Protein AF-A0A8S9VYI7-F1 (afdb_monomer)

Sequence (140 aa):
MIVMYTKIKERFAQIVAENNLSDEAVRVSAKTLTPEEAIGNPESDDFPILKGHERMTQAEFRGSFGQAFTDMYGDFEGTLQDVLYMELNNNFRRAIFIATLNAVMRNLGLIEGSVHCKDHGSEGGVWIWLSFFKDAKYQG

Mean predicted aligned error: 10.68 Å

Radius of gyration: 15.35 Å; Cα contacts (8 Å, |Δi|>4): 201; chains: 1; bounding box: 29×39×45 Å

pLDDT: mean 72.79, std 22.42, range [29.09, 98.31]

Structure (mmCIF, N/CA/C/O backbone):
data_AF-A0A8S9VYI7-F1
#
_entry.id   AF-A0A8S9VYI7-F1
#
loop_
_atom_site.group_PDB
_atom_site.id
_atom_site.type_symbol
_atom_site.label_atom_id
_atom_site.label_alt_id
_atom_site.label_comp_id
_atom_site.label_asym_id
_atom_site.label_entity_id
_atom_site.label_seq_id
_atom_site.pdbx_PDB_ins_code
_atom_site.Cartn_x
_atom_site.Cartn_y
_atom_site.Cartn_z
_atom_site.occupancy
_atom_site.B_iso_or_equiv
_atom_site.auth_seq_id
_atom_site.auth_comp_id
_atom_site.auth_asym_id
_atom_site.auth_atom_id
_atom_site.pdbx_PDB_model_num
ATOM 1 N N . MET A 1 1 ? 15.289 11.920 0.807 1.00 54.19 1 MET A N 1
ATOM 2 C CA . MET A 1 1 ? 14.418 10.760 0.503 1.00 54.19 1 MET A CA 1
ATOM 3 C C . MET A 1 1 ? 13.607 10.287 1.713 1.00 54.19 1 MET A C 1
ATOM 5 O O . MET A 1 1 ? 12.401 10.165 1.572 1.00 54.19 1 MET A O 1
ATOM 9 N N . ILE A 1 2 ? 14.213 10.092 2.896 1.00 60.56 2 ILE A N 1
ATOM 10 C CA . ILE A 1 2 ? 13.521 9.600 4.114 1.00 60.56 2 ILE A CA 1
ATOM 11 C C . ILE A 1 2 ? 12.392 10.538 4.583 1.00 60.56 2 ILE A C 1
ATOM 13 O O . ILE A 1 2 ? 11.279 10.086 4.816 1.00 60.56 2 ILE A O 1
ATOM 17 N N . VAL A 1 3 ? 12.641 11.852 4.614 1.00 73.00 3 VAL A N 1
ATOM 18 C CA . VAL A 1 3 ? 11.672 12.853 5.109 1.00 73.00 3 VAL A CA 1
ATOM 19 C C . VAL A 1 3 ? 10.350 12.852 4.330 1.00 73.00 3 VAL A C 1
ATOM 21 O O . VAL A 1 3 ? 9.300 13.109 4.911 1.00 73.00 3 VAL A O 1
ATOM 24 N N . MET A 1 4 ? 10.383 12.555 3.026 1.00 76.56 4 MET A N 1
ATOM 25 C CA . MET A 1 4 ? 9.167 12.531 2.210 1.00 76.56 4 MET A CA 1
ATOM 26 C C . MET A 1 4 ? 8.283 11.346 2.601 1.00 76.56 4 MET A C 1
ATOM 28 O O . MET A 1 4 ? 7.143 11.547 2.993 1.00 76.56 4 MET A O 1
ATOM 32 N N . TYR A 1 5 ? 8.822 10.124 2.584 1.00 79.50 5 TYR A N 1
ATOM 33 C CA . TYR A 1 5 ? 8.058 8.926 2.940 1.00 79.50 5 TYR A CA 1
ATOM 34 C C . TYR A 1 5 ? 7.470 8.990 4.351 1.00 79.50 5 TYR A C 1
ATOM 36 O O . TYR A 1 5 ? 6.336 8.564 4.538 1.00 79.50 5 TYR A O 1
ATOM 44 N N . THR A 1 6 ? 8.189 9.567 5.318 1.00 85.38 6 THR A N 1
ATOM 45 C CA . THR A 1 6 ? 7.661 9.784 6.672 1.00 85.38 6 THR A CA 1
ATOM 46 C C . THR A 1 6 ? 6.403 10.650 6.654 1.00 85.38 6 THR A C 1
ATOM 48 O O . THR A 1 6 ? 5.373 10.212 7.154 1.00 85.38 6 THR A O 1
ATOM 51 N N . LYS A 1 7 ? 6.435 11.817 5.996 1.00 87.00 7 LYS A N 1
ATOM 52 C CA . LYS A 1 7 ? 5.270 12.716 5.912 1.00 87.00 7 LYS A CA 1
ATOM 53 C C . LYS A 1 7 ? 4.070 12.067 5.223 1.00 87.00 7 LYS A C 1
ATOM 55 O O . LYS A 1 7 ? 2.934 12.249 5.650 1.00 87.00 7 LYS A O 1
ATOM 60 N N . ILE A 1 8 ? 4.314 11.301 4.160 1.00 87.94 8 ILE A N 1
ATOM 61 C CA . ILE A 1 8 ? 3.254 10.583 3.435 1.00 87.94 8 ILE A CA 1
ATOM 62 C C . ILE A 1 8 ? 2.623 9.536 4.339 1.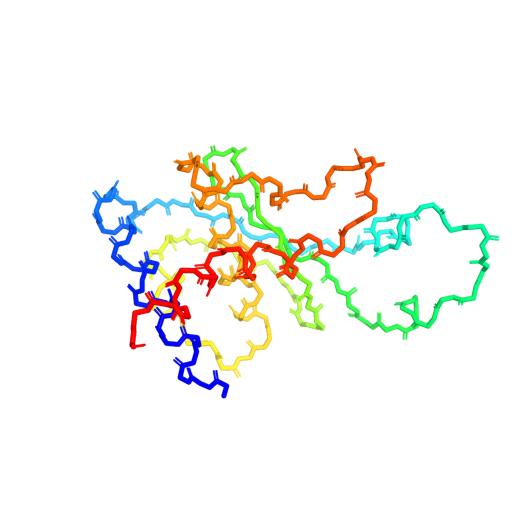00 87.94 8 ILE A C 1
ATOM 64 O O . ILE A 1 8 ? 1.404 9.429 4.415 1.00 87.94 8 ILE A O 1
ATOM 68 N N . LYS A 1 9 ? 3.459 8.782 5.049 1.00 90.62 9 LYS A N 1
ATOM 69 C CA . LYS A 1 9 ? 3.024 7.736 5.963 1.00 90.62 9 LYS A CA 1
ATOM 70 C C . LYS A 1 9 ? 2.237 8.302 7.144 1.00 90.62 9 LYS A C 1
ATOM 72 O O . LYS A 1 9 ? 1.221 7.727 7.506 1.00 90.62 9 LYS A O 1
ATOM 77 N N . GLU A 1 10 ? 2.647 9.448 7.683 1.00 92.19 10 GLU A N 1
ATOM 78 C CA . GLU A 1 10 ? 1.910 10.178 8.722 1.00 92.19 10 GLU A CA 1
ATOM 79 C C . GLU A 1 10 ? 0.534 10.639 8.231 1.00 92.19 10 GLU A C 1
ATOM 81 O O . GLU A 1 10 ? -0.471 10.395 8.897 1.00 92.19 10 GLU A O 1
ATOM 86 N N . ARG A 1 11 ? 0.461 11.259 7.045 1.00 91.50 11 ARG A N 1
ATOM 87 C CA . ARG A 1 11 ? -0.820 11.671 6.449 1.00 91.50 11 ARG A CA 1
ATOM 88 C C . ARG A 1 11 ? -1.724 10.483 6.149 1.00 91.50 11 ARG A C 1
ATOM 90 O O . ARG A 1 11 ? -2.915 10.534 6.432 1.00 91.50 11 ARG A O 1
ATOM 97 N N . PHE A 1 12 ? -1.163 9.403 5.620 1.00 93.88 12 PHE A N 1
ATOM 98 C CA . PHE A 1 12 ? -1.921 8.189 5.360 1.00 93.88 12 PHE A CA 1
ATOM 99 C C . PHE A 1 12 ? -2.433 7.550 6.656 1.00 93.88 12 PHE A C 1
ATOM 101 O O . PHE A 1 12 ? -3.589 7.148 6.712 1.00 93.88 12 PHE A O 1
ATOM 108 N N . ALA A 1 13 ? -1.625 7.533 7.720 1.00 95.44 13 ALA A N 1
ATOM 109 C CA . ALA A 1 13 ? -2.051 7.052 9.032 1.00 95.44 13 ALA A CA 1
ATOM 110 C C . ALA A 1 13 ? -3.231 7.859 9.595 1.00 95.44 13 ALA A C 1
ATOM 112 O O . ALA A 1 13 ? -4.151 7.268 10.153 1.00 95.44 13 ALA A O 1
ATOM 113 N N . GLN A 1 14 ? -3.231 9.186 9.414 1.00 94.75 14 GLN A N 1
ATOM 114 C CA . GLN A 1 14 ? -4.364 10.042 9.789 1.00 94.75 14 GLN A CA 1
ATOM 115 C C . GLN A 1 14 ? -5.634 9.635 9.036 1.00 94.75 14 GLN A C 1
ATOM 117 O O . GLN A 1 14 ? -6.643 9.357 9.672 1.00 94.75 14 GLN A O 1
ATOM 122 N N . ILE A 1 15 ? -5.562 9.496 7.708 1.00 93.44 15 ILE A N 1
ATOM 123 C CA . ILE A 1 15 ? -6.708 9.095 6.873 1.00 93.44 15 ILE A CA 1
ATOM 124 C C . ILE A 1 15 ? -7.245 7.717 7.285 1.00 93.44 15 ILE A C 1
ATOM 126 O O . ILE A 1 15 ? -8.455 7.534 7.415 1.00 93.44 15 ILE A O 1
ATOM 130 N N . VAL A 1 16 ? -6.356 6.745 7.511 1.00 96.19 16 VAL A N 1
ATOM 131 C CA . VAL A 1 16 ? -6.730 5.393 7.955 1.00 96.19 16 VAL A CA 1
ATOM 132 C C . VAL A 1 16 ? -7.437 5.438 9.310 1.00 96.19 16 VAL A C 1
ATOM 134 O O . VAL A 1 16 ? -8.467 4.785 9.476 1.00 96.19 16 VAL A O 1
ATOM 137 N N . ALA A 1 17 ? -6.930 6.232 10.256 1.00 95.56 17 ALA A N 1
ATOM 138 C CA . ALA A 1 17 ? -7.536 6.388 11.575 1.00 95.56 17 ALA A C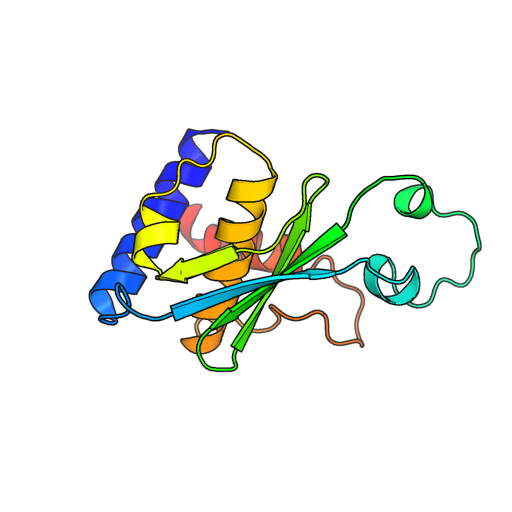A 1
ATOM 139 C C . ALA A 1 17 ? -8.897 7.102 11.510 1.00 95.56 17 ALA A C 1
ATOM 141 O O . ALA A 1 17 ? -9.866 6.614 12.084 1.00 95.56 17 ALA A O 1
ATOM 142 N N . GLU A 1 18 ? -8.998 8.210 10.772 1.00 95.75 18 GLU A N 1
ATOM 143 C CA . GLU A 1 18 ? -10.234 8.990 10.597 1.00 95.75 18 GLU A CA 1
ATOM 144 C C . GLU A 1 18 ? -11.370 8.162 9.978 1.00 95.75 18 GLU A C 1
ATOM 146 O O . GLU A 1 18 ? -12.539 8.369 10.304 1.00 95.75 18 GLU A O 1
ATOM 151 N N . ASN A 1 19 ? -11.031 7.190 9.127 1.00 95.19 19 ASN A N 1
ATOM 152 C CA . ASN A 1 19 ? -11.990 6.298 8.475 1.00 95.19 19 ASN A CA 1
ATOM 153 C C . ASN A 1 19 ? -12.155 4.938 9.186 1.00 95.19 19 ASN A C 1
ATOM 155 O O . ASN A 1 19 ? -12.892 4.088 8.689 1.00 95.19 19 ASN A O 1
ATOM 159 N N . ASN A 1 20 ? -11.508 4.722 10.340 1.00 96.81 20 ASN A N 1
ATOM 160 C CA . ASN A 1 20 ? -11.515 3.459 11.097 1.00 96.81 20 ASN A CA 1
ATOM 161 C C . ASN A 1 20 ? -11.100 2.230 10.260 1.00 96.81 20 ASN A C 1
ATOM 163 O O . ASN A 1 20 ? -11.727 1.177 10.339 1.00 96.81 20 ASN A O 1
ATOM 167 N N . LEU A 1 21 ? -10.055 2.364 9.439 1.00 97.06 21 LEU A N 1
ATOM 168 C CA . LEU A 1 21 ? -9.623 1.320 8.498 1.00 97.06 21 LEU A CA 1
ATOM 169 C C . LEU A 1 21 ? -8.409 0.507 8.977 1.00 97.06 21 LEU A C 1
ATOM 171 O O . LEU A 1 21 ? -7.887 -0.300 8.216 1.00 97.06 21 LEU A O 1
ATOM 175 N N . SER A 1 22 ? -7.914 0.723 10.199 1.00 96.25 22 SER A N 1
ATOM 176 C CA . SER A 1 22 ? -6.651 0.132 10.676 1.00 96.25 22 SER A CA 1
ATOM 177 C C . SER A 1 22 ? -6.593 -1.394 10.538 1.00 96.25 22 SER A C 1
ATOM 179 O O . SER A 1 22 ? -5.605 -1.913 10.021 1.00 96.25 22 SER A O 1
ATOM 181 N N . ASP A 1 23 ? -7.662 -2.086 10.938 1.00 97.56 23 ASP A N 1
ATOM 182 C CA . ASP A 1 23 ? -7.749 -3.555 10.945 1.00 97.56 23 ASP A CA 1
ATOM 183 C C . ASP A 1 23 ? -8.208 -4.142 9.600 1.00 97.56 23 ASP A C 1
ATOM 185 O O . ASP A 1 23 ? -8.360 -5.355 9.452 1.00 97.56 23 ASP A O 1
ATOM 189 N N . GLU A 1 24 ? -8.455 -3.295 8.600 1.00 97.88 24 GLU A N 1
ATOM 190 C CA . GLU A 1 24 ? -8.957 -3.739 7.307 1.00 97.88 24 GLU A CA 1
ATOM 191 C C . GLU A 1 24 ? -7.866 -4.436 6.499 1.00 97.88 24 GLU A C 1
ATOM 193 O O . GLU A 1 24 ? -6.729 -3.962 6.396 1.00 97.88 24 GLU A O 1
ATOM 198 N N . ALA A 1 25 ? -8.242 -5.559 5.892 1.00 97.19 25 ALA A N 1
ATOM 199 C CA . ALA A 1 25 ? -7.333 -6.380 5.116 1.00 97.19 25 ALA A CA 1
ATOM 200 C C . ALA A 1 25 ? -6.958 -5.720 3.782 1.00 97.19 25 ALA A C 1
ATOM 202 O O . ALA A 1 25 ? -7.797 -5.169 3.064 1.00 97.19 25 ALA A O 1
ATOM 203 N N . VAL A 1 26 ? -5.687 -5.862 3.418 1.00 96.50 26 VAL A N 1
ATOM 204 C CA . VAL A 1 26 ? -5.148 -5.546 2.099 1.00 96.50 26 VAL A CA 1
ATOM 205 C C . VAL A 1 26 ? -4.344 -6.740 1.595 1.00 96.50 26 VAL A C 1
ATOM 207 O O . VAL A 1 26 ? -3.528 -7.320 2.317 1.00 96.50 26 VAL A O 1
ATOM 210 N N . ARG A 1 27 ? -4.562 -7.104 0.330 1.00 96.25 27 ARG A N 1
ATOM 211 C CA . ARG A 1 27 ? -3.755 -8.114 -0.359 1.00 96.25 27 ARG A CA 1
ATOM 212 C C . ARG A 1 27 ? -2.927 -7.443 -1.434 1.00 96.25 27 ARG A C 1
ATOM 214 O O . ARG A 1 27 ? -3.449 -6.672 -2.229 1.00 96.25 27 ARG A O 1
ATOM 221 N N . VAL A 1 28 ? -1.645 -7.763 -1.482 1.00 92.25 28 VAL A N 1
ATOM 222 C CA . VAL A 1 28 ? -0.704 -7.251 -2.467 1.00 92.25 28 VAL A CA 1
ATOM 223 C C . VAL A 1 28 ? -0.090 -8.420 -3.218 1.00 92.25 28 VAL A C 1
ATOM 225 O O . VAL A 1 28 ? 0.478 -9.325 -2.615 1.00 92.25 28 VAL A O 1
ATOM 228 N N . SER A 1 29 ? -0.209 -8.387 -4.541 1.00 89.44 29 SER A N 1
ATOM 229 C CA . SER A 1 29 ? 0.344 -9.397 -5.442 1.00 89.44 29 SER A CA 1
ATOM 230 C C . SER A 1 29 ? 1.302 -8.761 -6.437 1.00 89.44 29 SER A C 1
ATOM 232 O O . SER A 1 29 ? 1.010 -7.687 -6.976 1.00 89.44 29 SER A O 1
ATOM 234 N N . ALA A 1 30 ? 2.411 -9.432 -6.720 1.00 80.69 30 ALA A N 1
ATOM 235 C CA . ALA A 1 30 ? 3.307 -9.027 -7.793 1.00 80.69 30 ALA A CA 1
ATOM 236 C C . ALA A 1 30 ? 2.943 -9.723 -9.108 1.00 80.69 30 ALA A C 1
ATOM 238 O O . ALA A 1 30 ? 2.833 -10.947 -9.170 1.00 80.69 30 ALA A O 1
ATOM 239 N N . LYS A 1 31 ? 2.821 -8.955 -10.193 1.00 70.38 31 LYS A N 1
ATOM 240 C CA . LYS A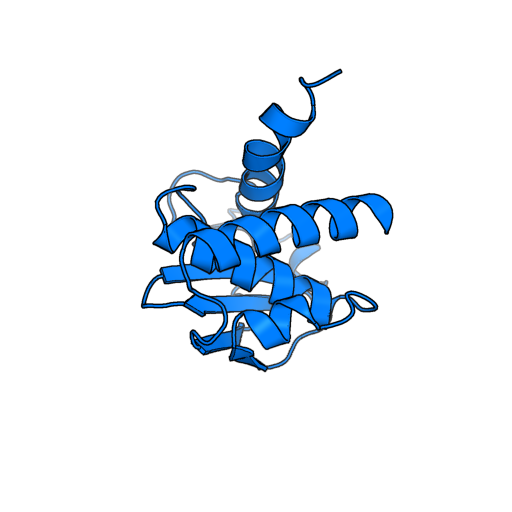 1 31 ? 2.631 -9.483 -11.547 1.00 70.38 31 LYS A CA 1
ATOM 241 C C . LYS A 1 31 ? 3.742 -8.988 -12.465 1.00 70.38 31 LYS A C 1
ATOM 243 O O . LYS A 1 31 ? 4.168 -7.834 -12.406 1.00 70.38 31 LYS A O 1
ATOM 248 N N . THR A 1 32 ? 4.236 -9.882 -13.315 1.00 65.12 32 THR A N 1
ATOM 249 C CA . THR A 1 32 ? 5.041 -9.484 -14.472 1.00 65.12 32 THR A CA 1
ATOM 250 C C . THR A 1 32 ? 4.141 -8.738 -15.437 1.00 65.12 32 THR A C 1
ATOM 252 O O . THR A 1 32 ? 3.113 -9.275 -15.844 1.00 65.12 32 THR A O 1
ATOM 255 N N . LEU A 1 33 ? 4.533 -7.513 -15.770 1.00 58.62 33 LEU A N 1
ATOM 256 C CA . LEU A 1 33 ? 3.887 -6.747 -16.821 1.00 58.62 33 LEU A CA 1
ATOM 257 C C . LEU A 1 33 ? 4.202 -7.382 -18.167 1.00 58.62 33 LEU A C 1
ATOM 259 O O . LEU A 1 33 ? 5.344 -7.771 -18.425 1.00 58.62 33 LEU A O 1
ATOM 263 N N . THR A 1 34 ? 3.205 -7.437 -19.034 1.00 58.16 34 THR A N 1
ATOM 264 C CA . THR A 1 34 ? 3.456 -7.545 -20.469 1.00 58.16 34 THR A CA 1
ATOM 265 C C . THR A 1 34 ? 4.096 -6.245 -20.979 1.00 58.16 34 THR A C 1
ATOM 267 O O . THR A 1 34 ? 3.880 -5.183 -20.381 1.00 58.16 34 THR A O 1
ATOM 270 N N . PRO A 1 35 ? 4.887 -6.288 -22.067 1.00 54.12 35 PRO A N 1
ATOM 271 C CA . PRO A 1 35 ? 5.344 -5.086 -22.767 1.00 54.12 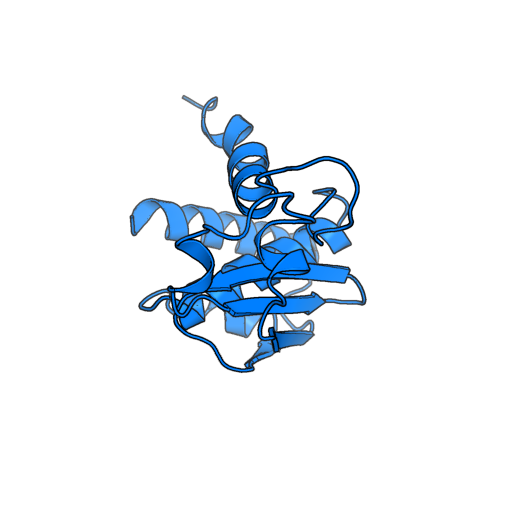35 PRO A CA 1
ATOM 272 C C . PRO A 1 35 ? 4.215 -4.070 -22.967 1.00 54.12 35 PRO A C 1
ATOM 274 O O . PRO A 1 35 ? 4.370 -2.892 -22.663 1.00 54.12 35 PRO A O 1
ATOM 277 N N . GLU A 1 36 ? 3.039 -4.551 -23.358 1.00 55.81 36 GLU A N 1
ATOM 278 C CA . GLU A 1 36 ? 1.864 -3.732 -23.614 1.00 55.81 36 GLU A CA 1
ATOM 279 C C . GLU A 1 36 ? 1.345 -3.006 -22.364 1.00 55.81 36 GLU A C 1
ATOM 281 O O . GLU A 1 36 ? 0.847 -1.886 -22.454 1.00 55.81 36 GLU A O 1
ATOM 286 N N . GLU A 1 37 ? 1.464 -3.619 -21.187 1.00 53.91 37 GLU A N 1
ATOM 287 C CA . GLU A 1 37 ? 1.082 -3.010 -19.907 1.00 53.91 37 GLU A CA 1
ATOM 288 C C . GLU A 1 37 ? 2.163 -2.074 -19.351 1.00 53.91 37 GLU A C 1
ATOM 290 O O . GLU A 1 37 ? 1.844 -1.145 -18.611 1.00 53.91 37 GLU A O 1
ATOM 295 N N . ALA A 1 38 ? 3.434 -2.309 -19.686 1.00 55.69 38 ALA A N 1
ATOM 296 C CA . ALA A 1 38 ? 4.547 -1.476 -19.239 1.00 55.69 38 ALA A CA 1
ATOM 297 C C . ALA A 1 38 ? 4.675 -0.176 -20.050 1.00 55.69 38 ALA A C 1
ATOM 299 O O . ALA A 1 38 ? 5.007 0.865 -19.483 1.00 55.69 38 ALA A O 1
ATOM 300 N N . ILE A 1 39 ? 4.437 -0.237 -21.366 1.00 52.84 39 ILE A N 1
ATOM 301 C CA . ILE A 1 39 ? 4.717 0.869 -22.300 1.00 52.84 39 ILE A CA 1
ATOM 302 C C . ILE A 1 39 ? 3.570 1.197 -23.277 1.00 52.84 39 ILE A C 1
ATOM 304 O O . ILE A 1 39 ? 3.701 2.139 -24.058 1.00 52.84 39 ILE A O 1
ATOM 308 N N . GLY A 1 40 ? 2.431 0.498 -23.22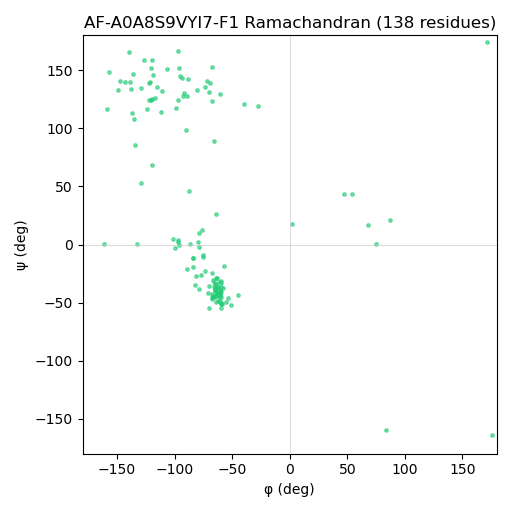6 1.00 54.75 40 GLY A N 1
ATOM 309 C CA . GLY A 1 40 ? 1.318 0.685 -24.172 1.00 54.75 40 GLY A CA 1
ATOM 310 C C . GLY A 1 40 ? 1.505 -0.105 -25.473 1.00 54.75 40 GLY A C 1
ATOM 311 O O . GLY A 1 40 ? 2.259 -1.064 -25.493 1.00 54.75 40 GLY A O 1
ATOM 312 N N . ASN A 1 41 ? 0.816 0.263 -26.564 1.00 46.28 41 ASN A N 1
ATOM 313 C CA . ASN A 1 41 ? 0.979 -0.393 -27.873 1.00 46.28 41 ASN A CA 1
ATOM 314 C C . ASN A 1 41 ? 2.087 0.317 -28.672 1.00 46.28 41 ASN A C 1
ATOM 316 O O . ASN A 1 41 ? 1.819 1.384 -29.232 1.00 46.28 41 ASN A O 1
ATOM 320 N N . PRO A 1 42 ? 3.330 -0.185 -28.696 1.00 48.75 42 PRO A N 1
ATOM 321 C CA . PRO A 1 42 ? 4.443 0.561 -29.252 1.00 48.75 42 PRO A CA 1
ATOM 322 C C . PRO A 1 42 ? 4.556 0.255 -30.748 1.00 48.75 42 PRO A C 1
ATOM 324 O O . PRO A 1 42 ? 4.656 -0.901 -31.137 1.00 48.75 42 PRO A O 1
ATOM 327 N N . GLU A 1 43 ? 4.603 1.273 -31.610 1.00 51.25 43 GLU A N 1
ATOM 328 C CA . GLU A 1 43 ? 4.891 1.079 -33.046 1.00 51.25 43 GLU A CA 1
ATOM 329 C C . GLU A 1 43 ? 6.389 0.818 -33.336 1.00 51.25 43 GLU A C 1
ATOM 331 O O . GLU A 1 43 ? 6.823 0.892 -34.483 1.00 51.25 43 GLU A O 1
ATOM 336 N N . SER A 1 44 ? 7.213 0.543 -32.315 1.00 53.72 44 SER A N 1
ATOM 337 C CA . SER A 1 44 ? 8.665 0.382 -32.466 1.00 53.72 44 SER A CA 1
ATOM 338 C C . SER A 1 44 ? 9.248 -0.608 -31.452 1.00 53.72 44 SER A C 1
ATOM 340 O O . SER A 1 44 ? 8.981 -0.511 -30.257 1.00 53.72 44 SER A O 1
ATOM 342 N N . ASP A 1 45 ? 10.083 -1.533 -31.925 1.00 48.00 45 ASP A N 1
ATOM 343 C CA . ASP A 1 45 ? 10.622 -2.682 -31.175 1.00 48.00 45 ASP A CA 1
ATOM 344 C C . ASP A 1 45 ? 11.793 -2.346 -30.223 1.00 48.00 45 ASP A C 1
ATOM 346 O O . ASP A 1 45 ? 12.446 -3.244 -29.690 1.00 48.00 45 ASP A O 1
ATOM 350 N N . ASP A 1 46 ? 12.093 -1.064 -29.994 1.00 47.09 46 ASP A N 1
ATOM 351 C CA . ASP A 1 46 ? 13.348 -0.635 -29.362 1.00 47.09 46 ASP A CA 1
ATOM 352 C C . ASP A 1 46 ? 13.111 0.143 -28.053 1.00 47.09 46 ASP A C 1
ATOM 354 O O . ASP A 1 46 ? 13.356 1.345 -27.946 1.00 47.09 46 ASP A O 1
ATOM 358 N N . PHE A 1 47 ? 12.625 -0.556 -27.018 1.00 50.81 47 PHE A N 1
ATOM 359 C CA . PHE A 1 47 ? 12.481 0.006 -25.669 1.00 50.81 47 PHE A CA 1
ATOM 360 C C . PHE A 1 47 ? 13.445 -0.645 -24.664 1.00 50.81 47 PHE A C 1
ATOM 362 O O . PHE A 1 47 ? 13.261 -1.802 -24.278 1.00 50.81 47 PHE A O 1
ATOM 369 N N . PRO A 1 48 ? 14.426 0.110 -24.129 1.00 48.81 48 PRO A N 1
ATOM 370 C CA . PRO A 1 48 ? 15.286 -0.323 -23.022 1.00 48.81 48 PRO A CA 1
ATOM 371 C C . PRO A 1 48 ? 14.525 -0.717 -21.745 1.00 48.81 48 PRO A C 1
ATOM 373 O O . PRO A 1 48 ? 15.075 -1.429 -20.909 1.00 48.81 48 PRO A O 1
ATOM 376 N N . ILE A 1 49 ? 13.262 -0.295 -21.609 1.00 46.38 49 ILE A N 1
ATOM 377 C CA . ILE A 1 49 ? 12.361 -0.632 -20.492 1.00 46.38 49 ILE A CA 1
ATOM 378 C C . ILE A 1 49 ? 12.082 -2.148 -20.455 1.00 46.38 49 ILE A C 1
ATOM 380 O O . ILE A 1 49 ? 11.953 -2.724 -19.382 1.00 46.38 49 ILE A O 1
ATOM 384 N N . LEU A 1 50 ? 12.117 -2.828 -21.611 1.00 46.19 50 LEU A N 1
ATOM 385 C CA . LEU A 1 50 ? 12.015 -4.291 -21.710 1.00 46.19 50 LEU A CA 1
ATOM 386 C C . LEU A 1 50 ? 13.299 -5.031 -21.308 1.00 46.19 50 LEU A C 1
ATOM 388 O O . LEU A 1 50 ? 13.286 -6.251 -21.153 1.00 46.19 50 LEU A O 1
ATOM 392 N N . LYS A 1 51 ? 14.415 -4.314 -21.131 1.00 47.94 51 LYS A N 1
ATOM 393 C CA . LYS A 1 51 ? 15.696 -4.878 -20.677 1.00 47.94 51 LYS A CA 1
ATOM 394 C C . LYS A 1 51 ? 15.930 -4.709 -19.168 1.00 47.94 51 LYS A C 1
ATOM 396 O O . LYS A 1 51 ? 16.983 -5.120 -18.686 1.00 47.94 51 LYS A O 1
ATOM 401 N N . GLY A 1 52 ? 14.982 -4.141 -18.415 1.00 47.66 52 GLY A N 1
ATOM 402 C CA . GLY A 1 52 ? 15.104 -3.900 -16.974 1.00 47.66 52 GLY A CA 1
ATOM 403 C C . GLY A 1 52 ? 14.103 -4.717 -16.159 1.00 47.66 52 GLY A C 1
ATOM 404 O O . GLY A 1 52 ? 12.933 -4.793 -16.495 1.00 47.66 52 GLY A O 1
ATOM 405 N N . HIS A 1 53 ? 14.564 -5.326 -15.072 1.00 56.28 53 HIS A N 1
ATOM 406 C CA . HIS A 1 53 ? 13.869 -6.261 -14.178 1.00 56.28 53 HIS A CA 1
ATOM 407 C C . HIS A 1 53 ? 12.657 -5.697 -13.390 1.00 56.28 53 HIS A C 1
ATOM 409 O O . HIS A 1 53 ? 12.362 -6.186 -12.298 1.00 56.28 53 HIS A O 1
ATOM 415 N N . GLU A 1 54 ? 11.969 -4.669 -13.886 1.00 61.62 54 GLU A N 1
ATOM 416 C CA . GLU A 1 54 ? 10.872 -4.010 -13.175 1.00 61.62 54 GLU A CA 1
ATOM 417 C C . GLU A 1 54 ? 9.562 -4.805 -13.308 1.00 61.62 54 GLU A C 1
ATOM 419 O O . GLU A 1 54 ? 9.171 -5.258 -14.383 1.00 61.62 54 GLU A O 1
ATOM 424 N N . ARG A 1 55 ? 8.875 -5.004 -12.182 1.00 70.06 55 ARG A N 1
ATOM 425 C CA . ARG A 1 55 ? 7.568 -5.662 -12.085 1.00 70.06 55 ARG A CA 1
ATOM 426 C C . ARG A 1 55 ? 6.536 -4.706 -11.504 1.00 70.06 55 ARG A C 1
ATOM 428 O O . ARG A 1 55 ? 6.883 -3.750 -10.810 1.00 70.06 55 ARG A O 1
ATOM 435 N N . MET A 1 56 ? 5.259 -4.991 -11.751 1.00 80.12 56 MET A N 1
ATOM 436 C CA . MET A 1 56 ? 4.160 -4.250 -11.141 1.00 80.12 56 MET A CA 1
ATOM 437 C C . MET A 1 56 ? 3.638 -4.984 -9.914 1.00 80.12 56 MET A C 1
ATOM 439 O O . MET A 1 56 ? 3.207 -6.134 -9.975 1.00 80.12 56 MET A O 1
ATOM 443 N N . THR A 1 57 ? 3.638 -4.279 -8.796 1.00 84.94 57 THR A N 1
ATOM 444 C CA . THR A 1 57 ? 2.978 -4.676 -7.561 1.00 84.94 57 THR A CA 1
ATOM 445 C C . THR A 1 57 ? 1.580 -4.070 -7.544 1.00 84.94 57 THR A C 1
ATOM 447 O O . THR A 1 57 ? 1.428 -2.864 -7.730 1.00 84.94 57 THR A O 1
ATOM 450 N N . GLN A 1 58 ? 0.556 -4.890 -7.314 1.00 89.69 58 GLN A N 1
ATOM 451 C CA . GLN A 1 58 ? -0.840 -4.465 -7.223 1.00 89.69 58 GLN A CA 1
ATOM 452 C C . GLN A 1 58 ? -1.410 -4.804 -5.848 1.00 89.69 58 GLN A C 1
ATOM 454 O O . GLN A 1 58 ? -1.406 -5.967 -5.453 1.00 89.69 58 GLN A O 1
ATOM 459 N N . ALA A 1 59 ? -1.946 -3.799 -5.162 1.00 93.06 59 ALA A N 1
ATOM 460 C CA . ALA A 1 59 ? -2.752 -3.948 -3.962 1.00 93.06 59 ALA A CA 1
ATOM 461 C C . ALA A 1 59 ? -4.243 -3.993 -4.311 1.00 93.06 59 ALA A C 1
ATOM 463 O O . ALA A 1 59 ? -4.703 -3.263 -5.190 1.00 93.06 59 ALA A O 1
ATOM 464 N N . GLU A 1 60 ? -4.986 -4.815 -3.585 1.00 94.94 60 GLU A N 1
ATOM 465 C CA . GLU A 1 60 ? -6.439 -4.870 -3.556 1.00 94.94 60 GLU A CA 1
ATOM 466 C C . GLU A 1 60 ? -6.923 -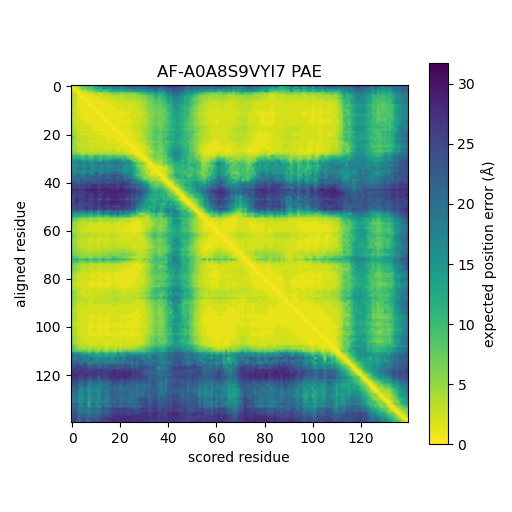4.517 -2.148 1.00 94.94 60 GLU A C 1
ATOM 468 O O . GLU A 1 60 ? -6.511 -5.126 -1.159 1.00 94.94 60 GLU A O 1
ATOM 473 N N . PHE A 1 61 ? -7.820 -3.539 -2.076 1.00 95.25 61 PHE A N 1
ATOM 474 C CA . PHE A 1 61 ? -8.461 -3.084 -0.854 1.00 95.25 61 PHE A CA 1
ATOM 475 C C . PHE A 1 61 ? -9.950 -2.866 -1.120 1.00 95.25 61 PHE A C 1
ATOM 477 O O . PHE A 1 61 ? -10.315 -1.990 -1.906 1.00 95.25 61 PHE A O 1
ATOM 484 N N . ARG A 1 62 ? -10.818 -3.678 -0.499 1.00 93.94 62 ARG A N 1
ATOM 485 C CA . ARG A 1 62 ? -12.288 -3.603 -0.652 1.00 93.94 62 ARG A CA 1
ATOM 486 C C . ARG A 1 62 ? -12.746 -3.501 -2.125 1.00 93.94 62 ARG A C 1
ATOM 488 O O . ARG A 1 62 ? -13.586 -2.674 -2.475 1.00 93.94 62 ARG A O 1
ATOM 495 N N . GLY A 1 63 ? -12.145 -4.305 -3.009 1.00 88.50 63 GLY A N 1
ATOM 496 C CA . GLY A 1 63 ? -12.433 -4.322 -4.453 1.00 88.50 63 GLY A CA 1
ATOM 497 C C . GLY A 1 63 ? -11.867 -3.140 -5.255 1.00 88.50 63 GLY A C 1
ATOM 498 O O . GLY A 1 63 ? -12.067 -3.064 -6.465 1.00 88.50 63 GLY A O 1
ATOM 499 N N . SER A 1 64 ? -11.160 -2.212 -4.607 1.00 88.69 64 SER A N 1
ATOM 500 C CA . SER A 1 64 ? -10.392 -1.146 -5.256 1.00 88.69 64 SER A CA 1
ATOM 501 C C . SER A 1 64 ? -8.934 -1.562 -5.412 1.00 88.69 64 SER A C 1
ATOM 503 O O . SER A 1 64 ? -8.381 -2.235 -4.544 1.00 88.69 64 SER A O 1
ATOM 505 N N . PHE A 1 65 ? -8.299 -1.140 -6.505 1.00 87.69 65 PHE A N 1
ATOM 506 C CA . PHE A 1 65 ? -6.930 -1.537 -6.823 1.00 87.69 65 PHE A CA 1
ATOM 507 C C . PHE A 1 65 ? -5.982 -0.340 -6.888 1.00 87.69 65 PHE A C 1
ATOM 509 O O . PHE A 1 65 ? -6.349 0.751 -7.336 1.00 87.69 65 PHE A O 1
ATOM 516 N N . GLY A 1 66 ? -4.742 -0.564 -6.467 1.00 87.38 66 GLY A N 1
ATOM 517 C CA . GLY A 1 66 ? -3.654 0.402 -6.552 1.00 87.38 66 GLY A CA 1
ATOM 518 C C . GLY A 1 66 ? -2.366 -0.279 -6.983 1.00 87.38 66 GLY A C 1
ATOM 519 O O . GLY A 1 66 ? -2.088 -1.399 -6.565 1.00 87.38 66 GLY A O 1
ATOM 520 N N . GLN A 1 67 ? -1.595 0.377 -7.845 1.00 84.81 67 GLN A N 1
ATOM 521 C CA . GLN A 1 67 ? -0.399 -0.204 -8.458 1.00 84.81 67 GLN A CA 1
ATOM 522 C C . GLN A 1 67 ? 0.863 0.604 -8.132 1.00 84.81 67 GLN A C 1
ATOM 524 O O . GLN A 1 67 ? 0.797 1.816 -7.903 1.00 84.81 67 GLN A O 1
ATOM 529 N N . ALA A 1 68 ? 2.007 -0.079 -8.110 1.00 83.62 68 ALA A N 1
ATOM 530 C CA . ALA A 1 68 ? 3.341 0.499 -7.979 1.00 83.62 68 ALA A CA 1
ATOM 531 C C . ALA A 1 68 ? 4.367 -0.339 -8.758 1.00 83.62 68 ALA A C 1
ATOM 533 O O . ALA A 1 68 ? 4.319 -1.567 -8.725 1.00 83.62 68 ALA A O 1
ATOM 534 N N . PHE A 1 69 ? 5.319 0.316 -9.420 1.00 79.38 69 PHE A N 1
ATOM 535 C CA . PHE A 1 69 ? 6.420 -0.352 -10.119 1.00 79.38 69 PHE A CA 1
ATOM 536 C C . PHE A 1 69 ? 7.598 -0.571 -9.171 1.00 79.38 69 PHE A C 1
ATOM 538 O O . PHE A 1 69 ? 7.879 0.268 -8.309 1.00 79.38 69 PHE A O 1
ATOM 545 N N . THR A 1 70 ? 8.275 -1.710 -9.302 1.00 79.19 70 THR A N 1
ATOM 546 C CA . THR A 1 70 ? 9.410 -2.054 -8.446 1.00 79.19 70 THR A CA 1
ATOM 547 C C . THR A 1 70 ? 10.346 -3.074 -9.082 1.00 79.19 70 THR A C 1
ATOM 549 O O . THR A 1 70 ? 9.922 -3.964 -9.811 1.00 79.19 70 THR A O 1
ATOM 552 N N . ASP A 1 71 ? 11.628 -2.974 -8.749 1.00 74.50 71 ASP A N 1
ATOM 553 C CA . ASP A 1 71 ? 12.672 -3.952 -9.061 1.00 74.50 71 ASP A CA 1
ATOM 554 C C . ASP A 1 71 ? 12.737 -5.110 -8.042 1.00 74.50 71 ASP A C 1
ATOM 556 O O . ASP A 1 71 ? 13.383 -6.127 -8.298 1.00 74.50 71 ASP A O 1
ATOM 560 N N . MET A 1 72 ? 12.052 -4.993 -6.895 1.00 75.69 72 MET A N 1
ATOM 561 C CA . MET A 1 72 ? 11.959 -6.031 -5.863 1.00 75.69 72 MET A CA 1
ATOM 562 C C . MET A 1 72 ? 10.503 -6.376 -5.567 1.00 75.69 72 MET A C 1
ATOM 564 O O . MET A 1 72 ? 9.741 -5.557 -5.060 1.00 75.69 72 MET A O 1
ATOM 568 N N . TYR A 1 73 ? 10.130 -7.621 -5.838 1.00 75.50 73 TYR A N 1
ATOM 569 C CA . TYR A 1 73 ? 8.741 -8.063 -5.862 1.00 75.50 73 TYR A CA 1
ATOM 570 C C . TYR A 1 73 ? 8.494 -9.283 -4.970 1.00 75.50 73 TYR A C 1
ATOM 572 O O . TYR A 1 73 ? 9.403 -10.048 -4.650 1.00 75.50 73 TYR A O 1
ATOM 580 N N . GLY A 1 74 ? 7.230 -9.464 -4.607 1.00 82.25 74 GLY A N 1
ATOM 581 C CA . GLY A 1 74 ? 6.725 -10.547 -3.775 1.00 82.25 74 GLY A CA 1
ATOM 582 C C . GLY A 1 74 ? 5.267 -10.284 -3.415 1.00 82.25 74 GLY A C 1
ATOM 583 O O . GLY A 1 74 ? 4.736 -9.210 -3.713 1.00 82.25 74 GLY A O 1
ATOM 584 N N . ASP A 1 75 ? 4.647 -11.252 -2.759 1.00 90.50 75 ASP A N 1
ATOM 585 C CA . ASP A 1 75 ? 3.279 -11.113 -2.279 1.00 90.50 75 ASP A CA 1
ATOM 586 C C . ASP A 1 75 ? 3.274 -10.681 -0.809 1.00 90.50 75 ASP A C 1
ATOM 588 O O . ASP A 1 75 ? 4.205 -10.963 -0.047 1.00 90.50 75 ASP A O 1
ATOM 592 N N . PHE A 1 76 ? 2.223 -9.974 -0.412 1.00 94.06 76 PHE A N 1
ATOM 593 C CA . PHE A 1 76 ? 1.981 -9.557 0.963 1.00 94.06 76 PHE A CA 1
ATOM 594 C C . PHE A 1 76 ? 0.484 -9.628 1.267 1.00 94.06 76 PHE A C 1
ATOM 596 O O . PHE A 1 76 ? -0.347 -9.245 0.448 1.00 94.06 76 PHE A O 1
ATOM 603 N N . GLU A 1 77 ? 0.136 -10.087 2.463 1.00 96.06 77 GLU A N 1
ATOM 604 C CA . GLU A 1 77 ? -1.228 -10.067 2.986 1.00 96.06 77 GLU A CA 1
ATOM 605 C C . GLU A 1 77 ? -1.167 -9.648 4.453 1.00 96.06 77 GLU A C 1
ATOM 607 O O . GLU A 1 77 ? -0.311 -10.121 5.203 1.00 96.06 77 GLU A O 1
ATOM 612 N N . GLY A 1 78 ? -2.040 -8.725 4.842 1.00 96.94 78 GLY A N 1
ATOM 613 C CA . GLY A 1 78 ? -2.072 -8.160 6.184 1.00 96.94 78 GLY A CA 1
ATOM 614 C C . GLY A 1 78 ? -3.105 -7.048 6.289 1.00 96.94 78 GLY A C 1
ATOM 615 O O . GLY A 1 78 ? -3.975 -6.909 5.430 1.00 96.94 78 GLY A O 1
ATOM 616 N N . THR A 1 79 ? -3.000 -6.249 7.339 1.00 98.31 79 THR A N 1
ATOM 617 C CA . THR A 1 79 ? -3.877 -5.102 7.599 1.00 98.31 79 THR A CA 1
ATOM 618 C C . THR A 1 79 ? -3.252 -3.784 7.134 1.00 98.31 79 THR A C 1
ATOM 620 O O . THR A 1 79 ? -2.045 -3.699 6.876 1.00 98.31 79 THR A O 1
ATOM 623 N N . LEU A 1 80 ? -4.046 -2.709 7.066 1.00 97.75 80 LEU A N 1
ATOM 624 C CA . LEU A 1 80 ? -3.492 -1.364 6.865 1.00 97.75 80 LEU A CA 1
ATOM 625 C C . LEU A 1 80 ? -2.552 -0.956 8.007 1.00 97.75 80 LEU A C 1
ATOM 627 O O . LEU A 1 80 ? -1.558 -0.265 7.765 1.00 97.75 80 LEU A O 1
ATOM 631 N N . GLN A 1 81 ? -2.816 -1.416 9.230 1.00 97.69 81 GLN A N 1
ATOM 632 C CA . GLN A 1 81 ? -1.930 -1.214 10.371 1.00 97.69 81 GLN A CA 1
ATOM 633 C C . GLN A 1 81 ? -0.560 -1.878 10.158 1.00 97.69 81 GLN A C 1
ATOM 635 O O . GLN A 1 81 ? 0.465 -1.238 10.398 1.00 97.69 81 GLN A O 1
ATOM 640 N N . ASP A 1 82 ? -0.512 -3.103 9.627 1.00 97.75 82 ASP A N 1
ATOM 641 C CA . ASP A 1 82 ? 0.752 -3.782 9.305 1.00 97.75 82 ASP A CA 1
ATOM 642 C C . ASP A 1 82 ? 1.572 -2.986 8.279 1.00 97.75 82 ASP A C 1
ATOM 644 O O . ASP A 1 82 ? 2.781 -2.779 8.444 1.00 97.75 82 ASP A O 1
ATOM 648 N N . VAL A 1 83 ? 0.909 -2.457 7.245 1.00 96.69 83 VAL A N 1
ATOM 649 C CA . VAL A 1 83 ? 1.542 -1.598 6.230 1.00 96.69 83 VAL A CA 1
ATOM 650 C C . VAL A 1 83 ? 2.051 -0.285 6.845 1.00 96.69 83 VAL A C 1
ATOM 652 O O . VAL A 1 83 ? 3.144 0.184 6.505 1.00 96.69 83 VAL A O 1
ATOM 655 N N . LEU A 1 84 ? 1.309 0.299 7.790 1.00 95.62 84 LEU A N 1
ATOM 656 C CA . LEU A 1 84 ? 1.705 1.501 8.529 1.00 95.62 84 LEU A CA 1
ATOM 657 C C . LEU A 1 84 ? 2.801 1.250 9.574 1.00 95.62 84 LEU A C 1
ATOM 659 O O . LEU A 1 84 ? 3.543 2.177 9.896 1.00 95.62 84 LEU A O 1
ATOM 663 N N . TYR A 1 85 ? 3.001 0.037 10.076 1.00 95.56 85 TYR A N 1
ATOM 664 C CA . TYR A 1 85 ? 4.145 -0.261 10.949 1.00 95.56 85 TYR A CA 1
ATOM 665 C C . TYR A 1 85 ? 5.390 -0.695 10.186 1.00 95.56 85 TYR A C 1
ATOM 667 O O . TYR A 1 85 ? 6.506 -0.515 10.670 1.00 95.56 85 TYR A O 1
ATOM 675 N N . MET A 1 86 ? 5.234 -1.162 8.951 1.00 94.12 86 MET A N 1
ATOM 676 C CA . MET A 1 86 ? 6.346 -1.616 8.131 1.00 94.12 86 MET A CA 1
ATOM 677 C C . MET A 1 86 ? 7.390 -0.519 7.850 1.00 94.12 86 MET A C 1
ATOM 679 O O . MET A 1 86 ? 7.078 0.569 7.357 1.00 94.12 86 MET A O 1
ATOM 683 N N . GLU A 1 87 ? 8.666 -0.819 8.091 1.00 92.25 87 GLU A N 1
ATOM 684 C CA . GLU A 1 87 ? 9.771 0.068 7.721 1.00 92.25 87 GLU A CA 1
ATOM 685 C C . GLU A 1 87 ? 9.970 0.132 6.200 1.00 92.25 87 GLU A C 1
ATOM 687 O O . GLU A 1 87 ? 10.106 -0.888 5.531 1.00 92.25 87 GLU A O 1
ATOM 692 N N . LEU A 1 88 ? 10.075 1.333 5.627 1.00 89.12 88 LEU A N 1
ATOM 693 C CA . LEU A 1 88 ? 10.239 1.533 4.177 1.00 89.12 88 LEU A CA 1
ATOM 694 C C . LEU A 1 88 ? 11.721 1.508 3.747 1.00 89.12 88 LEU A C 1
ATOM 696 O O . LEU A 1 88 ? 12.206 2.379 3.012 1.00 89.12 88 LEU A O 1
ATOM 700 N N . ASN A 1 89 ? 12.460 0.513 4.246 1.00 88.06 89 ASN A N 1
ATOM 701 C CA . ASN A 1 89 ? 13.916 0.399 4.113 1.00 88.06 89 ASN A CA 1
ATOM 702 C C . ASN A 1 89 ? 14.384 -0.247 2.792 1.00 88.06 89 ASN A C 1
ATOM 704 O O . ASN A 1 89 ? 15.553 -0.112 2.436 1.00 88.06 89 ASN A O 1
ATOM 708 N N . ASN A 1 90 ? 13.480 -0.852 2.016 1.00 85.69 90 ASN A N 1
ATOM 709 C CA . ASN A 1 90 ? 13.773 -1.437 0.706 1.00 85.69 90 ASN A CA 1
ATOM 710 C C . ASN A 1 90 ? 12.651 -1.146 -0.318 1.00 85.69 90 ASN A C 1
ATOM 712 O O . ASN A 1 90 ? 11.557 -0.711 0.052 1.00 85.69 90 ASN A O 1
ATOM 716 N N . ASN A 1 91 ? 12.925 -1.356 -1.610 1.00 82.88 91 ASN A N 1
ATOM 717 C CA . ASN A 1 91 ? 11.974 -1.069 -2.696 1.00 82.88 91 ASN A CA 1
ATOM 718 C C . ASN A 1 91 ? 10.724 -1.957 -2.663 1.00 82.88 91 ASN A C 1
ATOM 720 O O . ASN A 1 91 ? 9.648 -1.450 -2.955 1.00 82.88 91 ASN A O 1
ATOM 724 N N . PHE A 1 92 ? 10.827 -3.211 -2.213 1.00 86.19 92 PHE A N 1
ATOM 725 C CA . PHE A 1 92 ? 9.672 -4.099 -2.048 1.00 86.19 92 PHE A CA 1
ATOM 726 C C . PHE A 1 92 ? 8.647 -3.526 -1.057 1.00 86.19 92 PHE A C 1
ATOM 728 O O . PHE A 1 92 ? 7.471 -3.360 -1.374 1.00 86.19 92 PHE A O 1
ATOM 735 N N . ARG A 1 93 ? 9.109 -3.126 0.132 1.00 91.25 93 ARG A N 1
ATOM 736 C CA . ARG A 1 93 ? 8.266 -2.533 1.180 1.00 91.25 93 ARG A CA 1
ATOM 737 C C . ARG A 1 93 ? 7.704 -1.176 0.757 1.00 91.25 93 ARG A C 1
ATOM 739 O O . ARG A 1 93 ? 6.551 -0.870 1.054 1.00 91.25 93 ARG A O 1
ATOM 746 N N . ARG A 1 94 ? 8.485 -0.370 0.025 1.00 90.44 94 ARG A N 1
ATOM 747 C CA . ARG A 1 94 ? 7.996 0.885 -0.579 1.00 90.44 94 ARG A CA 1
ATOM 748 C C . ARG A 1 94 ? 6.902 0.619 -1.609 1.00 90.44 94 ARG A C 1
ATOM 750 O O . ARG A 1 94 ? 5.900 1.322 -1.592 1.00 90.44 94 ARG A O 1
ATOM 757 N N . ALA A 1 95 ? 7.057 -0.398 -2.452 1.00 88.88 95 ALA A N 1
ATOM 758 C CA . ALA A 1 95 ? 6.069 -0.760 -3.462 1.00 88.88 95 ALA A CA 1
ATOM 759 C C . ALA A 1 95 ? 4.751 -1.227 -2.833 1.00 88.88 95 ALA A C 1
ATOM 761 O O . ALA A 1 95 ? 3.696 -0.748 -3.238 1.00 88.88 95 ALA A O 1
ATOM 762 N N . ILE A 1 96 ? 4.808 -2.071 -1.794 1.00 92.75 96 ILE A N 1
ATOM 763 C CA . ILE A 1 96 ? 3.626 -2.455 -1.000 1.00 92.75 96 ILE A CA 1
ATOM 764 C C . ILE A 1 96 ? 2.924 -1.213 -0.448 1.00 92.75 96 ILE A C 1
ATOM 766 O O . ILE A 1 96 ? 1.712 -1.068 -0.609 1.00 92.75 96 ILE A O 1
ATOM 770 N N . PHE A 1 97 ? 3.678 -0.307 0.181 1.00 94.50 97 PHE A N 1
ATOM 771 C CA . PHE A 1 97 ? 3.125 0.908 0.772 1.00 94.50 97 PHE A CA 1
ATOM 772 C C . PHE A 1 97 ? 2.442 1.799 -0.272 1.00 94.50 97 PHE A C 1
ATOM 774 O O . PHE A 1 97 ? 1.302 2.207 -0.068 1.00 94.50 97 PHE A O 1
ATOM 781 N N . ILE A 1 98 ? 3.099 2.065 -1.405 1.00 91.50 98 ILE A N 1
ATOM 782 C CA . ILE A 1 98 ? 2.541 2.911 -2.468 1.00 91.50 98 ILE A CA 1
ATOM 783 C C . ILE A 1 98 ? 1.327 2.258 -3.135 1.00 91.50 98 ILE A C 1
ATOM 785 O O . ILE A 1 98 ? 0.313 2.926 -3.319 1.00 91.50 98 ILE A O 1
ATOM 789 N N . ALA A 1 99 ? 1.384 0.963 -3.451 1.00 91.50 99 ALA A N 1
ATOM 790 C CA . ALA A 1 99 ? 0.247 0.250 -4.026 1.00 91.50 99 ALA A CA 1
ATOM 791 C C . ALA A 1 99 ? -0.962 0.271 -3.073 1.00 91.50 99 ALA A C 1
ATOM 793 O O . ALA A 1 99 ? -2.079 0.558 -3.500 1.00 91.50 99 ALA A O 1
ATOM 794 N N . THR A 1 100 ? -0.727 0.047 -1.774 1.00 95.38 100 THR A N 1
ATOM 795 C CA . THR A 1 100 ? -1.763 0.088 -0.728 1.00 95.38 100 THR A CA 1
ATOM 796 C C . THR A 1 100 ? -2.368 1.479 -0.588 1.00 95.38 100 THR A C 1
ATOM 798 O O . THR A 1 100 ? -3.589 1.613 -0.626 1.00 95.38 100 THR A O 1
ATOM 801 N N . LEU A 1 101 ? -1.528 2.516 -0.484 1.00 94.25 101 LEU A N 1
ATOM 802 C CA . LEU A 1 101 ? -1.964 3.913 -0.463 1.00 94.25 101 LEU A CA 1
ATOM 803 C C . LEU A 1 101 ? -2.888 4.183 -1.654 1.00 94.25 101 LEU A C 1
ATOM 805 O O . LEU A 1 101 ? -4.021 4.611 -1.474 1.00 94.25 101 LEU A O 1
ATOM 809 N N . ASN A 1 102 ? -2.450 3.843 -2.864 1.00 88.44 102 ASN A N 1
ATOM 810 C CA . ASN A 1 102 ? -3.227 4.058 -4.079 1.00 88.44 102 ASN A CA 1
ATOM 811 C C . ASN A 1 102 ? -4.582 3.320 -4.055 1.00 88.44 102 ASN A C 1
ATOM 813 O O . ASN A 1 102 ? -5.595 3.885 -4.467 1.00 88.44 102 ASN A O 1
ATOM 817 N N . ALA A 1 103 ? -4.628 2.084 -3.550 1.00 91.94 103 ALA A N 1
ATOM 818 C CA . ALA A 1 103 ? -5.864 1.308 -3.458 1.00 91.94 103 ALA A CA 1
ATOM 819 C C . ALA A 1 103 ? -6.862 1.924 -2.462 1.00 91.94 103 ALA A C 1
ATOM 821 O O . ALA A 1 103 ? -8.042 2.072 -2.783 1.00 91.94 103 ALA A O 1
ATOM 822 N N . VAL A 1 104 ? -6.386 2.330 -1.280 1.00 93.62 104 VAL A N 1
ATOM 823 C CA . VAL A 1 104 ? -7.216 2.936 -0.226 1.00 93.62 104 VAL A CA 1
ATOM 824 C C . VAL A 1 104 ? -7.725 4.308 -0.649 1.00 93.62 104 VAL A C 1
ATOM 826 O O . VAL A 1 104 ? -8.913 4.592 -0.530 1.00 93.62 104 VAL A O 1
ATOM 829 N N . MET A 1 105 ? -6.858 5.148 -1.210 1.00 89.62 105 MET A N 1
ATOM 830 C CA . MET A 1 105 ? -7.243 6.488 -1.655 1.00 89.62 105 MET A CA 1
ATOM 831 C C . MET A 1 105 ? -8.295 6.435 -2.766 1.00 89.62 105 MET A C 1
ATOM 833 O O . MET A 1 105 ? -9.220 7.247 -2.778 1.00 89.62 105 MET A O 1
ATOM 837 N N . ARG A 1 106 ? -8.199 5.447 -3.666 1.00 86.12 106 ARG A N 1
ATOM 838 C CA . ARG A 1 106 ? -9.236 5.194 -4.670 1.00 86.12 106 ARG A CA 1
ATOM 839 C C . ARG A 1 106 ? -10.530 4.695 -4.043 1.00 86.12 106 ARG A C 1
ATOM 841 O O . ARG A 1 106 ? -11.598 5.142 -4.445 1.00 86.12 106 ARG A O 1
ATOM 848 N N . ASN A 1 107 ? -10.447 3.791 -3.069 1.00 92.00 107 ASN A N 1
ATOM 849 C CA . ASN A 1 107 ? -11.627 3.287 -2.370 1.00 92.00 107 ASN A CA 1
ATOM 850 C C . ASN A 1 107 ? -12.412 4.409 -1.676 1.00 92.00 107 ASN A C 1
ATOM 852 O O . ASN A 1 107 ? -13.638 4.400 -1.691 1.00 92.00 107 ASN A O 1
ATOM 856 N N . LEU A 1 108 ? -11.700 5.398 -1.133 1.00 88.44 108 LEU A N 1
ATOM 857 C CA . LEU A 1 108 ? -12.280 6.582 -0.500 1.00 88.44 108 LEU A CA 1
ATOM 858 C C . LEU A 1 108 ? -12.757 7.651 -1.501 1.00 88.44 108 LEU A C 1
ATOM 860 O O . LEU A 1 108 ? -13.280 8.679 -1.082 1.00 88.44 108 LEU A O 1
ATOM 864 N N . GLY A 1 109 ? -12.565 7.448 -2.810 1.00 84.44 109 GLY A N 1
ATOM 865 C CA . GLY A 1 109 ? -12.912 8.431 -3.843 1.00 84.44 109 GLY A CA 1
ATOM 866 C C . GLY A 1 109 ? -12.049 9.698 -3.814 1.00 84.44 109 GLY A C 1
ATOM 867 O O . GLY A 1 109 ? -12.428 10.709 -4.396 1.00 84.44 109 GLY A O 1
ATOM 868 N N . LEU A 1 110 ? -10.898 9.660 -3.134 1.00 78.25 110 LEU A N 1
ATOM 869 C CA . LEU A 1 110 ? -9.980 10.797 -3.004 1.00 78.25 110 LEU A CA 1
ATOM 870 C C . LEU A 1 110 ? -9.032 10.927 -4.203 1.00 78.25 110 LEU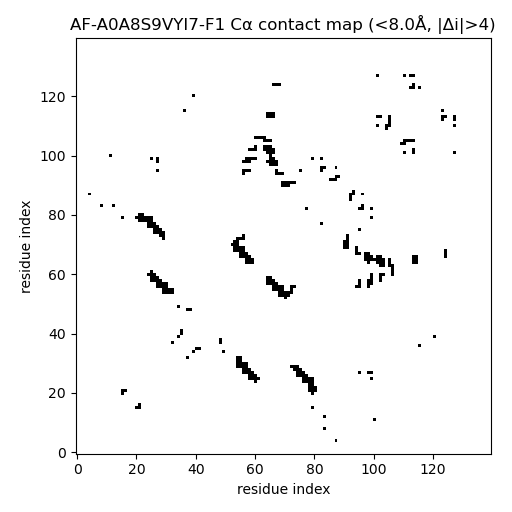 A C 1
ATOM 872 O O . LEU A 1 110 ? -8.451 11.989 -4.413 1.00 78.25 110 LEU A O 1
ATOM 876 N N . ILE A 1 111 ? -8.862 9.849 -4.975 1.00 69.06 111 ILE A N 1
ATOM 877 C CA . ILE A 1 111 ? -8.123 9.846 -6.240 1.00 69.06 111 ILE A CA 1
ATOM 878 C C . ILE A 1 111 ? -8.883 9.053 -7.308 1.00 69.06 111 ILE A C 1
ATOM 880 O O . ILE A 1 111 ? -9.501 8.025 -7.023 1.00 69.06 111 ILE A O 1
ATOM 884 N N . GLU A 1 112 ? -8.755 9.488 -8.558 1.00 54.31 112 GLU A N 1
ATOM 885 C CA . GLU A 1 112 ? -9.161 8.737 -9.748 1.00 54.31 112 GLU A CA 1
ATOM 886 C C . GLU A 1 112 ? -7.903 8.210 -10.476 1.00 54.31 112 GLU A C 1
ATOM 888 O O . GLU A 1 112 ? -6.833 8.812 -10.392 1.00 54.31 112 GLU A O 1
ATOM 893 N N . GLY A 1 113 ? -7.995 7.071 -11.180 1.00 54.38 113 GLY A N 1
ATOM 894 C CA . GLY A 1 113 ? -6.927 6.621 -12.098 1.00 54.38 113 GLY A CA 1
ATOM 895 C C . GLY A 1 113 ? -5.761 5.786 -11.528 1.00 54.38 113 GLY A C 1
ATOM 896 O O . GLY A 1 113 ? -4.719 5.704 -12.166 1.00 54.38 113 GLY A O 1
ATOM 897 N N . SER A 1 114 ? -5.898 5.114 -10.375 1.00 52.41 114 SER A N 1
ATOM 898 C CA . SER A 1 114 ? -4.827 4.267 -9.772 1.00 52.41 114 SER A CA 1
ATOM 899 C C . SER A 1 114 ? -4.642 2.861 -10.351 1.00 52.41 114 SER A C 1
ATOM 901 O O . SER A 1 114 ? -3.826 2.079 -9.856 1.00 52.41 114 SER A O 1
ATOM 903 N N . VAL A 1 115 ? -5.424 2.541 -11.375 1.00 49.25 115 VAL A N 1
ATOM 904 C CA . VAL A 1 115 ? -5.319 1.323 -12.175 1.00 49.25 115 VAL A CA 1
ATOM 905 C C . VAL A 1 115 ? -5.073 1.809 -13.580 1.00 49.25 115 VAL A C 1
ATOM 907 O O . VAL A 1 115 ? -5.871 2.610 -14.074 1.00 49.25 115 VAL A O 1
ATOM 910 N N . HIS A 1 116 ? -3.992 1.352 -14.202 1.00 48.97 116 HIS A N 1
ATOM 911 C CA . HIS A 1 116 ? -3.714 1.675 -15.592 1.00 48.97 116 HIS A CA 1
ATOM 912 C C . HIS A 1 116 ? -4.796 1.044 -16.487 1.00 48.97 116 HIS A C 1
ATOM 914 O O . HIS A 1 116 ? -4.693 -0.103 -16.907 1.00 48.97 116 HIS A O 1
ATOM 920 N N . CYS A 1 117 ? -5.889 1.767 -16.729 1.00 41.00 117 CYS A N 1
ATOM 921 C CA . CYS A 1 117 ? -6.827 1.467 -17.801 1.00 41.00 117 CYS A CA 1
ATOM 922 C C . CYS A 1 117 ? -6.499 2.392 -18.973 1.00 41.00 117 CYS A C 1
ATOM 924 O O . CYS A 1 117 ? -6.586 3.613 -18.839 1.00 41.00 117 CYS A O 1
ATOM 926 N N . LYS A 1 118 ? -6.106 1.757 -20.089 1.00 48.28 118 LYS A N 1
ATOM 927 C CA . LYS A 1 118 ? -6.075 2.268 -21.470 1.00 48.28 118 LYS A CA 1
ATOM 928 C C . LYS A 1 118 ? -7.145 3.352 -21.647 1.00 48.28 118 LYS A C 1
ATOM 930 O O . LYS A 1 118 ? -8.304 3.119 -21.340 1.00 48.28 118 LYS A O 1
ATOM 935 N N . ASP A 1 119 ? -6.801 4.584 -21.992 1.00 35.53 119 ASP A N 1
ATOM 936 C CA . ASP A 1 119 ? -6.738 4.922 -23.416 1.00 35.53 119 ASP A CA 1
ATOM 937 C C . ASP A 1 119 ? -5.929 6.182 -23.735 1.00 35.53 119 ASP A C 1
ATOM 939 O O . ASP A 1 119 ? -5.853 6.575 -24.891 1.00 35.53 119 ASP A O 1
ATOM 943 N N . HIS A 1 120 ? -5.344 6.865 -22.756 1.00 32.41 120 HIS A N 1
ATOM 944 C CA . HIS A 1 120 ? -4.603 8.098 -23.024 1.00 32.41 120 HIS A CA 1
ATOM 945 C C . HIS A 1 120 ? -3.302 8.050 -22.232 1.00 32.41 120 HIS A C 1
ATOM 947 O O . HIS A 1 120 ? -3.313 8.099 -21.000 1.00 32.41 120 HIS A O 1
ATOM 953 N N . GLY A 1 121 ? -2.196 7.861 -22.960 1.00 42.38 121 GLY A N 1
ATOM 954 C CA . GLY A 1 121 ? -0.855 7.664 -22.418 1.00 42.38 121 GLY A CA 1
ATOM 955 C C . GLY A 1 121 ? -0.589 8.568 -21.222 1.00 42.38 121 GLY A C 1
ATOM 956 O O . GLY A 1 121 ? -0.715 9.786 -21.304 1.00 42.38 121 GLY A O 1
ATOM 957 N N . SER A 1 122 ? -0.288 7.968 -20.080 1.00 38.41 122 SER A N 1
ATOM 958 C CA . SER A 1 122 ? 0.035 8.726 -18.882 1.00 38.41 122 SER A CA 1
ATOM 959 C C . SER A 1 122 ? 0.819 7.839 -17.925 1.00 38.41 122 SER A C 1
ATOM 961 O O . SER A 1 122 ? 0.349 6.793 -17.487 1.00 38.41 122 SER A O 1
ATOM 963 N N . GLU A 1 123 ? 2.063 8.242 -17.671 1.00 40.56 123 GLU A N 1
ATOM 964 C CA . GLU A 1 123 ? 2.732 8.542 -16.388 1.00 40.56 123 GLU A CA 1
ATOM 965 C C . GLU A 1 123 ? 1.942 8.356 -15.045 1.00 40.56 123 GLU A C 1
ATOM 967 O O . GLU A 1 123 ? 2.316 8.918 -14.016 1.00 40.56 123 GLU A O 1
ATOM 972 N N . GLY A 1 124 ? 0.824 7.624 -14.990 1.00 39.22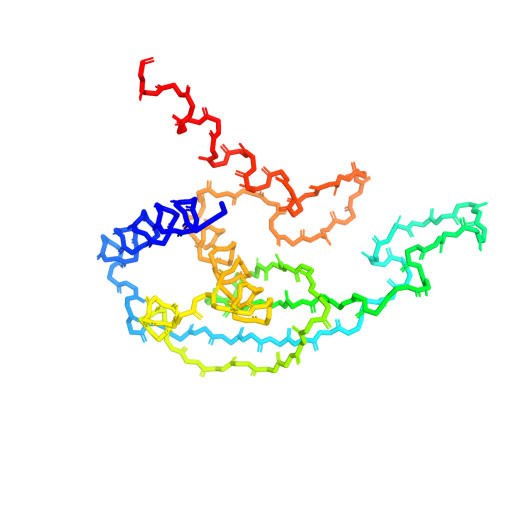 124 GLY A N 1
ATOM 973 C CA . GLY A 1 124 ? -0.217 7.685 -13.952 1.00 39.22 124 GLY A CA 1
ATOM 974 C C . GLY A 1 124 ? 0.225 7.284 -12.541 1.00 39.22 124 GLY A C 1
ATOM 975 O O . GLY A 1 124 ? -0.265 7.845 -11.562 1.00 39.22 124 GLY A O 1
ATOM 976 N N . GLY A 1 125 ? 1.219 6.398 -12.417 1.00 42.16 125 GLY A N 1
ATOM 977 C CA . GLY A 1 125 ? 1.836 6.082 -11.121 1.00 42.16 125 GLY A CA 1
ATOM 978 C C . GLY A 1 125 ? 2.610 7.265 -10.520 1.00 42.16 125 GLY A C 1
ATOM 979 O O . GLY A 1 125 ? 2.645 7.431 -9.302 1.00 42.16 125 GLY A O 1
ATOM 980 N N . VAL A 1 126 ? 3.178 8.124 -11.374 1.00 41.38 126 VAL A N 1
ATOM 981 C CA . VAL A 1 126 ? 3.877 9.359 -10.988 1.00 41.38 126 VAL A CA 1
ATOM 982 C C . VAL A 1 126 ? 2.874 10.497 -10.745 1.00 41.38 126 VAL A C 1
ATOM 984 O O . VAL A 1 126 ? 3.064 11.291 -9.821 1.00 41.38 126 VAL A O 1
ATOM 987 N N . TRP A 1 127 ? 1.768 10.550 -11.502 1.00 36.56 127 TRP A N 1
ATOM 988 C CA . TRP A 1 127 ? 0.737 11.587 -11.349 1.00 36.56 127 TRP A CA 1
ATOM 989 C C . TRP A 1 127 ? -0.085 11.480 -10.069 1.00 36.56 127 TRP A C 1
ATOM 991 O O . TRP A 1 127 ? -0.396 12.525 -9.516 1.00 36.56 127 TRP A O 1
ATOM 1001 N N . ILE A 1 128 ? -0.401 10.285 -9.556 1.00 47.47 128 ILE A N 1
ATOM 1002 C CA . ILE A 1 128 ? -1.102 10.156 -8.259 1.00 47.47 128 ILE A CA 1
ATOM 1003 C C . ILE A 1 128 ? -0.235 10.662 -7.108 1.00 47.47 128 ILE A C 1
ATOM 1005 O O . ILE A 1 128 ? -0.721 11.334 -6.201 1.00 47.47 128 ILE A O 1
ATOM 1009 N N . TRP A 1 129 ? 1.071 10.396 -7.180 1.00 46.41 129 TRP A N 1
ATOM 1010 C CA . TRP A 1 129 ? 2.036 11.003 -6.274 1.00 46.41 129 TRP A CA 1
ATOM 1011 C C . TRP A 1 129 ? 1.999 12.533 -6.422 1.00 46.41 129 TRP A C 1
ATOM 1013 O O . TRP A 1 129 ? 1.747 13.246 -5.459 1.00 46.41 129 TRP A O 1
ATOM 1023 N N . LEU A 1 130 ? 2.175 13.070 -7.630 1.00 37.31 130 LEU A N 1
ATOM 1024 C CA . LEU A 1 130 ? 2.223 14.521 -7.852 1.00 37.31 130 LEU A CA 1
ATOM 1025 C C . LEU A 1 130 ? 0.909 15.262 -7.548 1.00 37.31 130 LEU A C 1
ATOM 1027 O O . LEU A 1 130 ? 0.969 16.398 -7.080 1.00 37.31 130 LEU A O 1
ATOM 1031 N N . SER A 1 131 ? -0.257 14.666 -7.804 1.00 36.72 131 SER A N 1
ATOM 1032 C CA . SER A 1 131 ? -1.566 15.296 -7.591 1.00 36.72 131 SER A CA 1
ATOM 1033 C C . SER A 1 131 ? -1.885 15.432 -6.106 1.00 36.72 131 SER A C 1
ATOM 1035 O O . SER A 1 131 ? -2.284 16.515 -5.687 1.00 36.72 131 SER A O 1
ATOM 1037 N N . PHE A 1 132 ? -1.582 14.414 -5.293 1.00 40.38 132 PHE A N 1
ATOM 1038 C CA . PHE A 1 132 ? -1.720 14.493 -3.835 1.00 40.38 132 PHE A CA 1
ATOM 1039 C C . PHE A 1 132 ? -0.717 15.477 -3.195 1.00 40.38 132 PHE A C 1
ATOM 1041 O O . PHE A 1 132 ? -0.972 16.031 -2.127 1.00 40.38 132 PHE A O 1
ATOM 1048 N N . PHE A 1 133 ? 0.424 15.746 -3.851 1.00 44.50 133 PHE A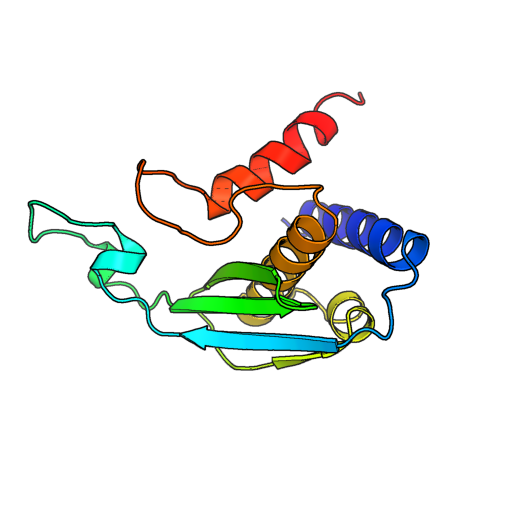 N 1
ATOM 1049 C CA . PHE A 1 133 ? 1.457 16.674 -3.358 1.00 44.50 133 PHE A CA 1
ATOM 1050 C C . PHE A 1 133 ? 1.433 18.083 -3.963 1.00 44.50 133 PHE A C 1
ATOM 1052 O O . PHE A 1 133 ? 2.222 18.921 -3.513 1.00 44.50 133 PHE A O 1
ATOM 1059 N N . LYS A 1 134 ? 0.548 18.404 -4.920 1.00 33.44 134 LYS A N 1
ATOM 1060 C CA . LYS A 1 134 ? 0.368 19.804 -5.357 1.00 33.44 134 LYS A CA 1
ATOM 1061 C C . LYS A 1 134 ? -0.124 20.686 -4.202 1.00 33.44 134 LYS A C 1
ATOM 1063 O O . LYS A 1 134 ? 0.400 21.786 -4.036 1.00 33.44 134 LYS A O 1
ATOM 1068 N N . ASP A 1 135 ? -0.984 20.157 -3.332 1.00 34.03 135 ASP A N 1
ATOM 1069 C CA . ASP A 1 135 ? -1.476 20.873 -2.146 1.00 34.03 135 ASP A CA 1
ATOM 1070 C C . ASP A 1 135 ? -0.451 20.921 -0.999 1.00 34.03 135 ASP A C 1
ATOM 1072 O O . ASP A 1 135 ? -0.409 21.877 -0.227 1.00 34.03 135 ASP A O 1
ATOM 1076 N N . ALA A 1 136 ? 0.469 19.953 -0.924 1.00 34.62 136 ALA A N 1
ATOM 1077 C CA . ALA A 1 136 ? 1.556 19.963 0.061 1.00 34.62 136 ALA A CA 1
ATOM 1078 C C . ALA A 1 136 ? 2.688 20.958 -0.277 1.00 34.62 136 ALA A C 1
ATOM 1080 O O . ALA A 1 136 ? 3.574 21.180 0.552 1.00 34.62 136 ALA A O 1
ATOM 1081 N N . LYS A 1 137 ? 2.678 21.551 -1.481 1.00 31.58 137 LYS A N 1
ATOM 1082 C CA . LYS A 1 137 ? 3.607 22.616 -1.895 1.00 31.58 137 LYS A CA 1
ATOM 1083 C C . LYS A 1 137 ? 3.060 24.040 -1.735 1.00 31.58 137 LYS A C 1
ATOM 1085 O O . LYS A 1 137 ? 3.814 24.974 -1.985 1.00 31.58 137 LYS A O 1
ATOM 1090 N N . TYR A 1 138 ? 1.825 24.213 -1.262 1.00 30.33 138 TYR A N 1
ATOM 1091 C CA . TYR A 1 138 ? 1.244 25.520 -0.931 1.00 30.33 138 TYR A CA 1
ATOM 1092 C C . TYR A 1 138 ? 0.628 25.525 0.476 1.00 30.33 138 TYR A C 1
ATOM 1094 O O . TYR A 1 138 ? -0.520 25.905 0.669 1.00 30.33 138 TYR A O 1
ATOM 1102 N N . GLN A 1 139 ? 1.409 25.123 1.479 1.00 33.56 139 GLN A N 1
ATOM 1103 C CA . GLN A 1 139 ? 1.271 25.655 2.839 1.00 33.56 139 GLN A CA 1
ATOM 1104 C C . GLN A 1 139 ? 2.665 25.980 3.374 1.00 33.56 139 GLN A C 1
ATOM 1106 O O . GLN A 1 139 ? 3.335 25.154 3.996 1.00 33.56 139 GLN A O 1
ATOM 1111 N N . GLY A 1 140 ? 3.095 27.190 3.028 1.00 29.09 140 GLY A N 1
ATOM 1112 C CA . GLY A 1 140 ? 4.348 27.841 3.387 1.00 29.09 140 GLY A CA 1
ATOM 1113 C C . GLY A 1 140 ? 4.384 29.203 2.723 1.00 29.09 140 GLY A C 1
ATOM 1114 O O . GLY A 1 140 ? 4.517 29.213 1.481 1.00 29.09 140 GLY A O 1
#

Secondary structure (DSSP, 8-state):
-HHHHHHHHHHHHHHHHHTT-TT-EEEEEEEPPPHHHHH-S-SSS--GGGGS--EEEEEEETTEEEEEEESS---EEEEHHHHHHS---SHHHHHHHHHHHHHHHHHTTS-S--S--SSS---HHHHHHHHHHHGGGS--

Solvent-accessible surface area (backbone atoms only — not comparable to full-atom values): 8088 Å² total; per-residue (Å²): 117,68,71,57,56,51,55,54,50,52,53,49,51,49,55,32,57,78,67,71,38,41,83,42,64,36,42,32,43,54,43,81,60,50,69,53,75,73,71,41,90,67,98,60,97,81,56,73,72,81,77,46,78,61,30,38,29,37,17,42,26,94,92,22,47,4,46,24,74,26,76,42,82,61,72,48,76,47,29,47,44,55,57,70,68,52,70,72,85,47,58,40,49,39,22,53,45,48,3,41,50,34,3,49,38,38,61,71,67,76,46,82,68,47,53,95,67,89,84,72,96,64,72,44,74,59,45,59,56,50,61,69,42,58,64,71,72,68,78,127

Foldseek 3Di:
DVVVVVVVLVVLVVVCVVVVQQQFKKKKAKDADDPCRQFNDDPDPDDCSVVAQKIKIWMAGPNFIAIDIFSDGDIDIGGNNVLSVDDPPDRHSVGVNLGVSLRVCVVVVVDDDRDPDDDDDDPRSVVVVVVVCVVVVPPD

Nearest PDB structures (foldseek):
  8w90-assembly2_D  TM=5.249E-01  e=3.740E+00  Homo sapiens
  5hcd-assembly1_C  TM=1.992E-01  e=2.566E+00  Ornithodoros moubata
  3zuo-assembly2_B  TM=1.679E-01  e=3.299E+00  Ornithodoros moubata